Protein AF-A0A5N7ZLH9-F1 (afdb_monomer_lite)

pLDDT: mean 90.69, std 8.56, range [38.25, 96.94]

Structure (mmCIF, N/CA/C/O backbone):
data_AF-A0A5N7ZLH9-F1
#
_entry.id   AF-A0A5N7ZLH9-F1
#
loop_
_atom_site.group_PDB
_atom_site.id
_atom_site.type_symbol
_atom_site.label_atom_id
_atom_site.label_alt_id
_atom_site.label_comp_id
_atom_site.label_asym_id
_atom_site.label_entity_id
_atom_site.label_seq_id
_atom_site.pdbx_PDB_ins_code
_atom_site.Cartn_x
_atom_site.Cartn_y
_atom_site.Cartn_z
_atom_site.occupancy
_atom_site.B_iso_or_equiv
_atom_site.auth_seq_id
_atom_site.auth_comp_id
_atom_site.auth_asym_id
_atom_site.auth_atom_id
_atom_site.pdbx_PDB_model_num
ATOM 1 N N . MET A 1 1 ? -21.206 15.853 6.926 1.00 38.25 1 MET A N 1
ATOM 2 C CA . MET A 1 1 ? -21.973 14.794 7.616 1.00 38.25 1 MET A CA 1
ATOM 3 C C . MET A 1 1 ? -21.365 13.418 7.309 1.00 38.25 1 MET A C 1
ATOM 5 O O . MET A 1 1 ? -21.890 12.698 6.482 1.00 38.25 1 MET A O 1
ATOM 9 N N . PHE A 1 2 ? -20.240 13.047 7.936 1.00 42.44 2 PHE A N 1
ATOM 10 C CA . PHE A 1 2 ? -19.681 11.682 7.870 1.00 42.44 2 PHE A CA 1
ATOM 11 C C . PHE A 1 2 ? -19.429 11.212 9.307 1.00 42.44 2 PHE A C 1
ATOM 13 O O . PHE A 1 2 ? -18.343 11.372 9.856 1.00 42.44 2 PHE A O 1
ATOM 20 N N . ARG A 1 3 ? -20.497 10.747 9.965 1.00 45.16 3 ARG A N 1
ATOM 21 C CA . ARG A 1 3 ? -20.518 10.313 11.375 1.00 45.16 3 ARG A CA 1
ATOM 22 C C . ARG A 1 3 ? -20.443 8.785 11.514 1.00 45.16 3 ARG A C 1
ATOM 24 O O . ARG A 1 3 ? -20.871 8.242 12.524 1.00 45.16 3 ARG A O 1
ATOM 31 N N . ASN A 1 4 ? -19.891 8.086 10.524 1.00 59.22 4 ASN A N 1
ATOM 32 C CA . ASN A 1 4 ? -19.776 6.634 10.591 1.00 59.22 4 ASN A CA 1
ATOM 33 C C . ASN A 1 4 ? -18.476 6.265 11.305 1.00 59.22 4 ASN A C 1
ATOM 35 O O . ASN A 1 4 ? -17.386 6.414 10.757 1.00 59.22 4 ASN A O 1
ATOM 39 N N . ASN A 1 5 ? -18.602 5.803 12.548 1.00 77.25 5 ASN A N 1
ATOM 40 C CA . ASN A 1 5 ? -17.520 5.131 13.254 1.00 77.25 5 ASN A CA 1
ATOM 41 C C . ASN A 1 5 ? -17.200 3.833 12.501 1.00 77.25 5 ASN A C 1
ATOM 43 O O . ASN A 1 5 ? -18.015 2.910 12.474 1.00 77.25 5 ASN A O 1
ATOM 47 N N . VAL A 1 6 ? -16.033 3.768 11.859 1.00 85.88 6 VAL A N 1
ATOM 48 C CA . VAL A 1 6 ? -15.614 2.587 11.095 1.00 85.88 6 VAL A CA 1
ATOM 49 C C . VAL A 1 6 ? -14.824 1.664 12.016 1.00 85.88 6 VAL A C 1
ATOM 51 O O . VAL A 1 6 ? -13.916 2.098 12.728 1.00 85.88 6 VAL A O 1
ATOM 54 N N . SER A 1 7 ? -15.161 0.373 12.005 1.00 90.62 7 SER A N 1
ATOM 55 C CA . SER A 1 7 ? -14.380 -0.633 12.725 1.00 90.62 7 SER A CA 1
ATOM 56 C C . SER A 1 7 ? -12.977 -0.731 12.133 1.00 90.62 7 SER A C 1
ATOM 58 O O . SER A 1 7 ? -12.850 -0.837 10.910 1.00 90.62 7 SER A O 1
ATOM 60 N N . LEU A 1 8 ? -11.953 -0.793 12.987 1.00 91.12 8 LEU A N 1
ATOM 61 C CA . LEU A 1 8 ? -10.555 -0.856 12.558 1.00 91.12 8 LEU A CA 1
ATOM 62 C C . LEU A 1 8 ? -10.302 -1.958 11.517 1.00 91.12 8 LEU A C 1
ATOM 64 O O . LEU A 1 8 ? -9.709 -1.685 10.484 1.00 91.12 8 LEU A O 1
ATOM 68 N N . THR A 1 9 ? -10.830 -3.166 11.734 1.00 91.94 9 THR A N 1
ATOM 69 C CA . THR A 1 9 ? -10.668 -4.301 10.811 1.00 91.94 9 THR A CA 1
ATOM 70 C C . THR A 1 9 ? -11.190 -3.997 9.404 1.00 91.94 9 THR A C 1
ATOM 72 O O . THR A 1 9 ? -10.484 -4.213 8.428 1.00 91.94 9 THR A O 1
ATOM 75 N N . ARG A 1 10 ? -12.402 -3.439 9.274 1.00 92.19 10 ARG A N 1
ATOM 76 C CA . ARG A 1 10 ? -12.950 -3.069 7.954 1.00 92.19 10 ARG A CA 1
ATOM 77 C C . ARG A 1 10 ? -12.120 -1.980 7.284 1.00 92.19 10 ARG A C 1
ATOM 79 O O . ARG A 1 10 ? -11.930 -2.021 6.077 1.00 92.19 10 ARG A O 1
ATOM 86 N N . PHE A 1 11 ? -11.629 -1.023 8.068 1.00 93.69 11 PHE A N 1
ATOM 87 C CA . PHE A 1 11 ? -10.809 0.063 7.550 1.00 93.69 11 PHE A CA 1
ATOM 88 C C . PHE A 1 11 ? -9.478 -0.446 6.983 1.00 93.69 11 PHE A C 1
ATOM 90 O O . PHE A 1 11 ? -9.132 -0.103 5.859 1.00 93.69 11 PHE A O 1
ATOM 97 N N . VAL A 1 12 ? -8.764 -1.310 7.711 1.00 94.62 12 VAL A N 1
ATOM 98 C CA . VAL A 1 12 ? -7.477 -1.850 7.238 1.00 94.62 12 VAL A CA 1
ATOM 99 C C . VAL A 1 12 ? -7.638 -2.820 6.070 1.00 94.62 12 VAL A C 1
ATOM 101 O O . VAL A 1 12 ? -6.788 -2.829 5.187 1.00 94.62 12 VAL A O 1
ATOM 104 N N . LEU A 1 13 ? -8.737 -3.582 6.017 1.00 95.44 13 LEU A N 1
ATOM 105 C CA . LEU A 1 13 ? -9.052 -4.441 4.872 1.00 95.44 13 LEU A CA 1
ATOM 106 C C . LEU A 1 13 ? -9.345 -3.615 3.617 1.00 95.44 13 LEU A C 1
ATOM 108 O O . LEU A 1 13 ? -8.813 -3.919 2.554 1.00 95.44 13 LEU A O 1
ATOM 112 N N . LEU A 1 14 ? -10.137 -2.545 3.747 1.00 95.19 14 LEU A N 1
ATOM 113 C CA . LEU A 1 14 ? -10.396 -1.622 2.643 1.00 95.19 14 LEU A CA 1
ATOM 114 C C . LEU A 1 14 ? -9.096 -0.994 2.137 1.00 95.19 14 LEU A C 1
ATOM 116 O O . LEU A 1 14 ? -8.860 -0.962 0.936 1.00 95.19 14 LEU A O 1
ATOM 120 N N . LEU A 1 15 ? -8.244 -0.512 3.042 1.00 94.94 15 LEU A N 1
ATOM 121 C CA . LEU A 1 15 ? -6.973 0.096 2.660 1.00 94.94 15 LEU A CA 1
ATOM 122 C C . LEU A 1 15 ? -6.028 -0.902 2.010 1.00 94.94 15 LEU A C 1
ATOM 124 O O . LEU A 1 15 ? -5.437 -0.572 0.997 1.00 94.94 15 LEU A O 1
ATOM 128 N N . SER A 1 16 ? -5.922 -2.116 2.548 1.00 96.69 16 SER A N 1
ATOM 129 C CA . SER A 1 16 ? -5.131 -3.183 1.935 1.00 96.69 16 SER A CA 1
ATOM 130 C C . SER A 1 16 ? -5.592 -3.475 0.503 1.00 96.69 16 SER A C 1
ATOM 132 O O . SER A 1 16 ? -4.780 -3.542 -0.418 1.00 96.69 16 SER A O 1
ATOM 134 N N . PHE A 1 17 ? -6.907 -3.545 0.294 1.00 96.50 17 PHE A N 1
ATOM 135 C CA . PHE A 1 17 ? -7.489 -3.725 -1.031 1.00 96.50 17 PHE A CA 1
ATOM 136 C C . PHE A 1 17 ? -7.201 -2.547 -1.974 1.00 96.50 17 PHE A C 1
ATOM 138 O O . PHE A 1 17 ? -6.838 -2.761 -3.128 1.00 96.50 17 PHE A O 1
ATOM 145 N N . LEU A 1 18 ? -7.298 -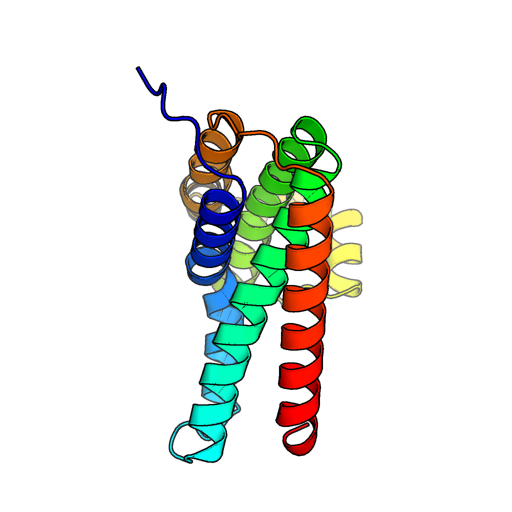1.305 -1.488 1.00 95.25 18 LEU A N 1
ATOM 146 C CA . LEU A 1 18 ? -6.928 -0.121 -2.270 1.00 95.25 18 LEU A CA 1
ATOM 147 C C . LEU A 1 18 ? -5.436 -0.126 -2.624 1.00 95.25 18 LEU A C 1
ATOM 149 O O . LEU A 1 18 ? -5.093 0.123 -3.774 1.00 95.25 18 LEU A O 1
ATOM 153 N N . THR A 1 19 ? -4.557 -0.465 -1.678 1.00 95.69 19 THR A N 1
ATOM 154 C CA . THR A 1 19 ? -3.113 -0.586 -1.920 1.00 95.69 19 THR A CA 1
ATOM 155 C C . THR A 1 19 ? -2.822 -1.654 -2.976 1.00 95.69 19 THR A C 1
ATOM 157 O O . THR A 1 19 ? -1.986 -1.445 -3.855 1.00 95.69 19 THR A O 1
ATOM 160 N N . PHE A 1 20 ? -3.522 -2.789 -2.929 1.00 95.38 20 PHE A N 1
ATOM 161 C CA . PHE A 1 20 ? -3.422 -3.839 -3.941 1.00 95.38 20 PHE A CA 1
ATOM 162 C C . PHE A 1 20 ? -3.793 -3.316 -5.336 1.00 95.38 20 PHE A C 1
ATOM 164 O O . PHE A 1 20 ? -2.964 -3.368 -6.241 1.00 95.38 20 PHE A O 1
ATOM 171 N N . ILE A 1 21 ? -4.989 -2.740 -5.497 1.00 94.69 21 ILE A N 1
ATOM 172 C CA . ILE A 1 21 ? -5.460 -2.255 -6.805 1.00 94.69 21 ILE A CA 1
ATOM 173 C C . ILE A 1 21 ? -4.573 -1.131 -7.344 1.00 94.69 21 ILE A C 1
ATOM 175 O O . ILE A 1 21 ? -4.252 -1.116 -8.529 1.00 94.69 21 ILE A O 1
ATOM 179 N N . PHE A 1 22 ? -4.200 -0.173 -6.497 1.00 93.81 22 PHE A N 1
ATOM 180 C CA . PHE A 1 22 ? -3.536 1.047 -6.950 1.00 93.81 22 PHE A CA 1
ATOM 181 C C . PHE A 1 22 ? -2.052 0.866 -7.225 1.00 93.81 22 PHE A C 1
ATOM 183 O O . PHE A 1 22 ? -1.532 1.508 -8.135 1.00 93.81 22 PHE A O 1
ATOM 190 N N . PHE A 1 23 ? -1.365 0.023 -6.451 1.00 95.19 23 PHE A N 1
ATOM 191 C CA . PHE A 1 23 ? 0.097 0.026 -6.455 1.00 95.19 23 PHE A CA 1
ATOM 192 C C . PHE A 1 23 ? 0.738 -1.290 -6.881 1.00 95.19 23 PHE A C 1
ATOM 194 O O . PHE A 1 23 ? 1.900 -1.283 -7.273 1.00 95.19 23 PHE A O 1
ATOM 201 N N . HIS A 1 24 ? 0.014 -2.412 -6.853 1.00 94.00 24 HIS A N 1
ATOM 202 C CA . HIS A 1 24 ? 0.621 -3.723 -7.107 1.00 94.00 24 HIS A CA 1
ATOM 203 C C . HIS A 1 24 ? 0.504 -4.205 -8.554 1.00 94.00 24 HIS A C 1
ATOM 205 O O . HIS A 1 24 ? 1.023 -5.272 -8.878 1.00 94.00 24 HIS A O 1
ATOM 211 N N . TYR A 1 25 ? -0.109 -3.422 -9.445 1.00 92.44 25 TYR A N 1
ATOM 212 C CA . TYR A 1 25 ? -0.180 -3.763 -10.868 1.00 92.44 25 TYR A CA 1
ATOM 213 C C . TYR A 1 25 ? 1.190 -4.111 -11.488 1.00 92.44 25 TYR A C 1
ATOM 215 O O . TYR A 1 25 ? 1.279 -5.177 -12.095 1.00 92.44 25 TYR A O 1
ATOM 223 N N . PRO A 1 26 ? 2.269 -3.315 -11.311 1.00 91.19 26 PRO A N 1
ATOM 224 C CA . PRO A 1 26 ? 3.555 -3.612 -11.952 1.00 91.19 26 PRO A CA 1
ATOM 225 C C . PRO A 1 26 ? 4.152 -4.938 -11.470 1.00 91.19 26 PRO A C 1
ATOM 227 O O . PRO A 1 26 ? 4.687 -5.713 -12.259 1.00 91.19 26 PRO A O 1
ATOM 230 N N . PHE A 1 27 ? 3.992 -5.234 -10.179 1.00 91.88 27 PHE A N 1
ATOM 231 C CA . PHE A 1 27 ? 4.430 -6.492 -9.586 1.00 91.88 27 PHE A CA 1
ATOM 232 C C . PHE A 1 27 ? 3.679 -7.688 -10.183 1.00 91.88 27 PHE A C 1
ATOM 234 O O . PHE A 1 27 ? 4.302 -8.651 -10.617 1.00 91.88 27 PHE A O 1
ATOM 241 N N . PHE A 1 28 ? 2.347 -7.634 -10.268 1.00 92.25 28 PHE A N 1
ATOM 242 C CA . PHE A 1 28 ? 1.579 -8.744 -10.840 1.00 92.25 28 PHE A CA 1
ATOM 243 C C . PHE A 1 28 ? 1.741 -8.862 -12.357 1.00 92.25 28 PHE A C 1
ATOM 245 O O . PHE A 1 28 ? 1.702 -9.974 -12.875 1.00 92.25 28 PHE A O 1
ATOM 252 N N . ALA A 1 29 ? 1.993 -7.760 -13.067 1.00 90.69 29 ALA A N 1
ATOM 253 C CA . ALA A 1 29 ? 2.388 -7.809 -14.471 1.00 90.69 29 ALA A CA 1
ATOM 254 C C . ALA A 1 29 ? 3.706 -8.584 -14.644 1.00 90.69 29 ALA A C 1
ATOM 256 O O . ALA A 1 29 ? 3.792 -9.460 -15.504 1.00 90.69 29 ALA A O 1
ATOM 257 N N . PHE A 1 30 ? 4.693 -8.333 -13.776 1.00 90.00 30 PHE A N 1
ATOM 258 C CA . PHE A 1 30 ? 5.940 -9.095 -13.739 1.00 90.00 30 PHE A CA 1
ATOM 259 C C . PHE A 1 30 ? 5.700 -10.577 -13.411 1.00 90.00 30 PHE A C 1
ATOM 261 O O . PHE A 1 30 ? 6.186 -11.445 -14.133 1.00 90.00 30 PHE A O 1
ATOM 268 N N . VAL A 1 31 ? 4.912 -10.892 -12.378 1.00 90.81 31 VAL A N 1
ATOM 269 C CA . VAL A 1 31 ? 4.604 -12.286 -12.004 1.00 90.81 31 VAL A CA 1
ATOM 270 C C . VAL A 1 31 ? 3.917 -13.027 -13.153 1.00 90.81 31 VAL A C 1
ATOM 272 O O . VAL A 1 31 ? 4.351 -14.113 -13.517 1.00 90.81 31 VAL A O 1
ATOM 275 N N . CYS A 1 32 ? 2.891 -12.443 -13.774 1.00 89.12 32 CYS A N 1
ATOM 276 C CA . CYS A 1 32 ? 2.170 -13.071 -14.885 1.00 89.12 32 CYS A CA 1
ATOM 277 C C . CYS A 1 32 ? 3.036 -13.276 -16.138 1.00 89.12 32 CYS A C 1
ATOM 279 O O . CYS A 1 32 ? 2.716 -14.137 -16.954 1.00 89.12 32 CYS A O 1
ATOM 281 N N . HIS A 1 33 ? 4.104 -12.492 -16.306 1.00 88.06 33 HIS A N 1
ATOM 282 C CA . HIS A 1 33 ? 5.060 -12.673 -17.397 1.00 88.06 33 HIS A CA 1
ATOM 283 C C . HIS A 1 33 ? 6.067 -13.800 -17.120 1.00 88.06 33 HIS A C 1
ATOM 285 O O . HIS A 1 33 ? 6.497 -14.471 -18.052 1.00 88.06 33 HIS A O 1
ATOM 291 N N . ASN A 1 34 ? 6.427 -14.016 -15.851 1.00 87.75 34 ASN A N 1
ATOM 292 C CA . ASN A 1 34 ? 7.475 -14.959 -15.446 1.00 87.75 34 ASN A CA 1
ATOM 293 C C . ASN A 1 34 ? 6.941 -16.302 -14.922 1.00 87.75 34 ASN A C 1
ATOM 295 O O . ASN A 1 34 ? 7.698 -17.261 -14.808 1.00 87.75 34 ASN A O 1
ATOM 299 N N . VAL A 1 35 ? 5.652 -16.389 -14.598 1.00 87.31 35 VAL A N 1
ATOM 300 C CA . VAL A 1 35 ? 4.996 -17.615 -14.133 1.00 87.31 35 VAL A CA 1
ATOM 301 C C . VAL A 1 35 ? 4.129 -18.183 -15.249 1.00 87.31 35 VAL A C 1
ATOM 303 O O . VAL A 1 35 ? 3.347 -17.466 -15.877 1.00 87.31 35 VAL A O 1
ATOM 306 N N . GLU A 1 36 ? 4.197 -19.499 -15.458 1.00 83.19 36 GLU A N 1
ATOM 307 C CA . GLU A 1 36 ? 3.299 -20.211 -16.369 1.00 83.19 36 GLU A CA 1
ATOM 308 C C . GLU A 1 36 ? 1.857 -20.215 -15.835 1.00 83.19 36 GLU A C 1
ATOM 310 O O . GLU A 1 36 ? 1.384 -21.191 -15.247 1.00 83.19 36 GLU A O 1
ATOM 315 N N . TYR A 1 37 ? 1.120 -19.129 -16.077 1.00 78.25 37 TYR A N 1
ATOM 316 C CA . TYR A 1 37 ? -0.267 -18.938 -15.630 1.00 78.25 37 TYR A CA 1
ATOM 317 C C . TYR A 1 37 ? -1.264 -19.944 -16.232 1.00 78.25 37 TYR A C 1
ATOM 319 O O . TYR A 1 37 ? -2.424 -19.980 -15.831 1.00 78.25 37 TYR A O 1
ATOM 327 N N . LYS A 1 38 ? -0.843 -20.748 -17.218 1.00 83.00 38 LYS A N 1
ATOM 328 C CA . LYS A 1 38 ? -1.647 -21.837 -17.795 1.00 83.00 38 LYS A CA 1
ATOM 329 C C . LYS A 1 38 ? -1.543 -23.139 -16.998 1.00 83.00 38 LYS A C 1
ATOM 331 O O . LYS A 1 38 ? -2.381 -24.019 -17.172 1.00 83.00 38 LYS A O 1
ATOM 336 N N . SER A 1 39 ? -0.534 -23.271 -16.139 1.00 88.69 39 SER A N 1
ATOM 337 C CA . SER A 1 39 ? -0.392 -24.416 -15.243 1.00 88.69 39 SER A CA 1
ATOM 338 C C . SER A 1 39 ? -1.251 -24.220 -13.989 1.00 88.69 39 SER A C 1
ATOM 340 O O . SER A 1 39 ? -1.394 -23.103 -13.485 1.00 88.69 39 SER A O 1
ATOM 342 N N . LEU A 1 40 ? -1.800 -25.310 -13.439 1.00 86.50 40 LEU A N 1
ATOM 343 C CA . LEU A 1 40 ? -2.540 -25.255 -12.170 1.00 86.50 40 LEU A CA 1
ATOM 344 C C . LEU A 1 40 ? -1.670 -24.698 -11.035 1.00 86.50 40 LEU A C 1
ATOM 346 O O . LEU A 1 40 ? -2.154 -23.911 -10.226 1.00 86.50 40 LEU A O 1
ATOM 350 N N . ASN A 1 41 ? -0.385 -25.063 -11.009 1.00 86.81 41 ASN A N 1
ATOM 351 C CA . ASN A 1 41 ? 0.545 -24.591 -9.987 1.00 86.81 41 ASN A CA 1
ATOM 352 C C . ASN A 1 41 ? 0.791 -23.076 -10.093 1.00 86.81 41 ASN A C 1
ATOM 354 O O . ASN A 1 41 ? 0.749 -22.371 -9.089 1.00 86.81 41 ASN A O 1
ATOM 358 N N . GLY A 1 42 ? 0.948 -22.551 -11.313 1.00 87.88 42 GLY A N 1
ATOM 359 C CA . GLY A 1 42 ? 1.096 -21.115 -11.551 1.00 87.88 42 GLY A CA 1
ATOM 360 C C . GLY A 1 42 ? -0.137 -20.311 -11.132 1.00 87.88 42 GLY A C 1
ATOM 361 O O . GLY A 1 42 ? -0.004 -19.272 -10.488 1.00 87.88 42 GLY A O 1
ATOM 362 N N . ILE A 1 43 ? -1.345 -20.810 -11.419 1.00 90.38 43 ILE A N 1
ATOM 363 C CA . ILE A 1 43 ? -2.596 -20.171 -10.973 1.00 90.38 43 ILE A CA 1
ATOM 364 C C . ILE A 1 43 ? -2.682 -20.153 -9.443 1.00 90.38 43 ILE A C 1
ATOM 366 O O . ILE A 1 43 ? -2.994 -19.116 -8.856 1.00 90.38 43 ILE A O 1
ATOM 370 N N . LEU A 1 44 ? -2.387 -21.283 -8.790 1.00 90.69 44 LEU A N 1
ATOM 371 C CA . LEU A 1 44 ? -2.394 -21.386 -7.329 1.00 90.69 44 LEU A CA 1
ATOM 372 C C . LEU A 1 44 ? -1.385 -20.429 -6.686 1.00 90.69 44 LEU A C 1
ATOM 374 O O . LEU A 1 44 ? -1.727 -19.767 -5.707 1.00 90.69 44 LEU A O 1
ATOM 378 N N . LEU A 1 45 ? -0.190 -20.302 -7.266 1.00 90.50 45 LEU A N 1
ATOM 379 C CA . LEU A 1 45 ? 0.837 -19.360 -6.826 1.00 90.50 45 LEU A CA 1
ATOM 380 C C . LEU A 1 45 ? 0.378 -17.904 -6.979 1.00 90.50 45 LEU A C 1
ATOM 382 O O . LEU A 1 45 ? 0.533 -17.106 -6.062 1.00 90.50 45 LEU A O 1
ATOM 386 N N . ILE A 1 46 ? -0.229 -17.526 -8.106 1.00 92.19 46 ILE A N 1
ATOM 387 C CA . ILE A 1 46 ? -0.719 -16.149 -8.289 1.00 92.19 46 ILE A CA 1
ATOM 388 C C . ILE A 1 46 ? -1.813 -15.829 -7.263 1.00 92.19 46 ILE A C 1
ATOM 390 O O . ILE A 1 46 ? -1.785 -14.770 -6.634 1.00 92.19 46 ILE A O 1
ATOM 394 N N . ILE A 1 47 ? -2.755 -16.751 -7.044 1.00 93.00 47 ILE A N 1
ATOM 395 C CA . ILE A 1 47 ? -3.812 -16.589 -6.038 1.00 93.00 47 ILE A CA 1
ATOM 396 C C . ILE A 1 47 ? -3.209 -16.475 -4.634 1.00 93.00 47 ILE A C 1
ATOM 398 O O . ILE A 1 47 ? -3.623 -15.610 -3.859 1.00 93.00 47 ILE A O 1
ATOM 402 N N . SER A 1 48 ? -2.218 -17.306 -4.302 1.00 92.69 48 SER A N 1
ATOM 403 C CA . SER A 1 48 ? -1.560 -17.260 -2.997 1.00 92.69 48 SER A CA 1
ATOM 404 C C . SER A 1 48 ? -0.822 -15.935 -2.783 1.00 92.69 48 SER A C 1
ATOM 406 O O . SER A 1 48 ? -0.953 -15.345 -1.710 1.00 92.69 48 SER A O 1
ATOM 408 N N . LEU A 1 49 ? -0.154 -15.400 -3.811 1.00 93.62 49 LEU A N 1
ATOM 409 C CA . LEU A 1 49 ? 0.486 -14.083 -3.776 1.00 93.62 49 LEU A CA 1
ATOM 410 C C . LEU A 1 49 ? -0.524 -12.942 -3.592 1.00 93.62 49 LEU A C 1
ATOM 412 O O . LEU A 1 49 ? -0.266 -12.004 -2.840 1.00 93.62 49 LEU A O 1
ATOM 416 N N . ILE A 1 50 ? -1.695 -13.006 -4.228 1.00 95.38 50 ILE A N 1
ATOM 417 C CA . ILE A 1 50 ? -2.756 -12.008 -4.011 1.00 95.38 50 ILE A CA 1
ATOM 418 C C . ILE A 1 50 ? -3.234 -12.057 -2.554 1.00 95.38 50 ILE A C 1
ATOM 420 O O . ILE A 1 50 ? -3.335 -11.021 -1.892 1.00 95.38 50 ILE A O 1
ATOM 424 N N . ILE A 1 51 ? -3.499 -13.258 -2.033 1.00 95.81 51 ILE A N 1
ATOM 425 C CA . ILE A 1 51 ? -3.976 -13.445 -0.659 1.00 95.81 51 ILE A CA 1
ATOM 426 C C . ILE A 1 51 ? -2.923 -12.974 0.347 1.00 95.81 51 ILE A C 1
ATOM 428 O O . ILE A 1 51 ? -3.259 -12.210 1.255 1.00 95.81 51 ILE A O 1
ATOM 432 N N . ILE A 1 52 ? -1.657 -13.380 0.191 1.00 95.12 52 ILE A N 1
ATOM 433 C CA . ILE A 1 52 ? -0.592 -12.984 1.119 1.00 95.12 52 ILE A CA 1
ATOM 434 C C . ILE A 1 52 ? -0.400 -11.470 1.105 1.00 95.12 52 ILE A C 1
ATOM 436 O O . ILE A 1 52 ? -0.283 -10.873 2.171 1.00 95.12 52 ILE A O 1
ATOM 440 N N . MET A 1 53 ? -0.470 -10.834 -0.069 1.00 95.00 53 MET A N 1
ATOM 441 C CA . MET A 1 53 ? -0.349 -9.387 -0.210 1.00 95.00 53 MET A CA 1
ATOM 442 C C . MET A 1 53 ? -1.469 -8.654 0.535 1.00 95.00 53 MET A C 1
ATOM 444 O O . MET A 1 53 ? -1.211 -7.703 1.277 1.00 95.00 53 MET A O 1
ATOM 448 N N . LEU A 1 54 ? -2.717 -9.106 0.376 1.00 96.75 54 LEU A N 1
ATOM 449 C CA . LEU A 1 54 ? -3.869 -8.504 1.047 1.00 96.75 54 LEU A CA 1
ATOM 450 C C . LEU A 1 54 ? -3.801 -8.685 2.568 1.00 96.75 54 LEU A C 1
ATOM 452 O O . LEU A 1 54 ? -4.053 -7.739 3.322 1.00 96.75 54 LEU A O 1
ATOM 456 N N . VAL A 1 55 ? -3.451 -9.882 3.040 1.00 96.12 55 VAL A N 1
ATOM 457 C CA . VAL A 1 55 ? -3.392 -10.163 4.480 1.00 96.12 55 VAL A CA 1
ATOM 458 C C . VAL A 1 55 ? -2.194 -9.471 5.128 1.00 96.12 55 VAL A C 1
ATOM 460 O O . VAL A 1 55 ? -2.359 -8.875 6.190 1.00 96.12 55 VAL A O 1
ATOM 463 N N . ALA A 1 56 ? -1.023 -9.462 4.488 1.00 95.94 56 ALA A N 1
ATOM 464 C CA . ALA A 1 56 ? 0.175 -8.802 5.005 1.00 95.94 56 ALA A CA 1
ATOM 465 C C . ALA A 1 56 ? -0.004 -7.280 5.111 1.00 95.94 56 ALA A C 1
ATOM 467 O O . ALA A 1 56 ? 0.266 -6.706 6.166 1.00 95.94 56 ALA A O 1
ATOM 468 N N . ASN A 1 57 ? -0.543 -6.623 4.075 1.00 95.94 57 ASN A N 1
ATOM 469 C CA . ASN A 1 57 ? -0.843 -5.188 4.143 1.00 95.94 57 ASN A CA 1
ATOM 470 C C . ASN A 1 57 ? -1.874 -4.881 5.239 1.00 95.94 57 ASN A C 1
ATOM 472 O O . ASN A 1 57 ? -1.669 -3.981 6.056 1.00 95.94 57 ASN A O 1
ATOM 476 N N . ALA A 1 58 ? -2.960 -5.660 5.316 1.00 96.19 58 ALA A N 1
ATOM 477 C CA . ALA A 1 58 ? -3.970 -5.480 6.356 1.00 96.19 58 ALA A CA 1
ATOM 478 C C . ALA A 1 58 ? -3.387 -5.689 7.763 1.00 96.19 58 ALA A C 1
ATOM 480 O O . ALA A 1 58 ? -3.729 -4.939 8.676 1.00 96.19 58 ALA A O 1
ATOM 481 N N . PHE A 1 59 ? -2.488 -6.661 7.931 1.00 96.31 59 PHE A N 1
ATOM 482 C CA . PHE A 1 59 ? -1.785 -6.943 9.179 1.00 96.31 59 PHE A CA 1
ATOM 483 C C . PHE A 1 59 ? -0.913 -5.765 9.622 1.00 96.31 59 PHE A C 1
ATOM 485 O O . PHE A 1 59 ? -1.058 -5.292 10.751 1.00 96.31 59 PHE A O 1
ATOM 492 N N . VAL A 1 60 ? -0.065 -5.242 8.729 1.00 95.56 60 VAL A N 1
ATOM 493 C CA . VAL A 1 60 ? 0.806 -4.092 9.021 1.00 95.56 60 VAL A CA 1
ATOM 494 C C . VAL A 1 60 ? -0.030 -2.866 9.383 1.00 95.56 60 VAL A C 1
ATOM 496 O O . VAL A 1 60 ? 0.208 -2.232 10.413 1.00 95.56 60 VAL A O 1
ATOM 499 N N . TYR A 1 61 ? -1.067 -2.559 8.599 1.00 95.00 61 TYR A N 1
ATOM 500 C CA . TYR A 1 61 ? -1.956 -1.437 8.899 1.00 95.00 61 TYR A CA 1
ATOM 501 C C . TYR A 1 61 ? -2.665 -1.634 10.244 1.00 95.00 61 TYR A C 1
ATOM 503 O O . TYR A 1 61 ? -2.715 -0.711 11.058 1.00 95.00 61 TYR A O 1
ATOM 511 N N . TYR A 1 62 ? -3.166 -2.836 10.530 1.00 94.38 62 TYR A N 1
ATOM 512 C CA . TYR A 1 62 ? -3.807 -3.141 11.807 1.00 94.38 62 TYR A CA 1
ATOM 513 C C . TYR A 1 62 ? -2.869 -2.924 12.992 1.00 94.38 62 TYR A C 1
ATOM 515 O O . TYR A 1 62 ? -3.283 -2.325 13.988 1.00 94.38 62 TYR A O 1
ATOM 523 N N . LEU A 1 63 ? -1.612 -3.359 12.880 1.00 93.81 63 LEU A N 1
ATOM 524 C CA . LEU A 1 63 ? -0.595 -3.179 13.910 1.00 93.81 63 LEU A CA 1
ATOM 525 C C . LEU A 1 63 ? -0.334 -1.691 14.177 1.0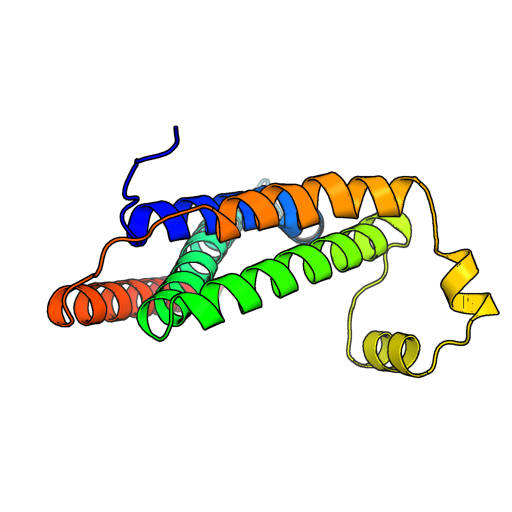0 93.81 63 LEU A C 1
ATOM 527 O O . LEU A 1 63 ? -0.456 -1.238 15.315 1.00 93.81 63 LEU A O 1
ATOM 531 N N . ILE A 1 64 ? -0.070 -0.919 13.120 1.00 93.25 64 ILE A N 1
ATOM 532 C CA . ILE A 1 64 ? 0.235 0.513 13.216 1.00 93.25 64 ILE A CA 1
ATOM 533 C C . ILE A 1 64 ? -0.936 1.284 13.852 1.00 93.25 64 ILE A C 1
ATOM 535 O O . ILE A 1 64 ? -0.744 2.038 14.809 1.00 93.25 64 ILE A O 1
ATOM 539 N N . PHE A 1 65 ? -2.166 1.083 13.363 1.00 91.50 65 PHE A N 1
ATOM 540 C CA . PHE A 1 65 ? -3.344 1.798 13.873 1.00 91.50 65 PHE A CA 1
ATOM 541 C C . PHE A 1 65 ? -3.762 1.371 15.283 1.00 91.50 65 PHE A C 1
ATOM 543 O O . PHE A 1 65 ? -4.406 2.158 15.986 1.00 91.50 65 PHE A O 1
ATOM 550 N N . SER A 1 66 ? -3.424 0.145 15.690 1.00 88.56 66 SER A N 1
ATOM 551 C CA . SER A 1 66 ? -3.643 -0.329 17.060 1.00 88.56 66 SER A CA 1
ATOM 552 C C . SER A 1 66 ? -2.661 0.305 18.043 1.00 88.56 66 SER A C 1
ATOM 554 O O . SER A 1 66 ? -3.050 0.584 19.174 1.00 88.56 66 SER A O 1
ATOM 556 N N . LEU A 1 67 ? -1.424 0.574 17.606 1.00 88.00 67 LEU A N 1
ATOM 557 C CA . LEU A 1 67 ? -0.395 1.218 18.422 1.00 88.00 67 LEU A CA 1
ATOM 558 C C . LEU A 1 67 ? -0.665 2.717 18.594 1.00 88.00 67 LEU A C 1
ATOM 560 O O . LEU A 1 67 ? -0.695 3.230 19.709 1.00 88.00 67 LEU A O 1
ATOM 564 N N . SER A 1 68 ? -0.907 3.429 17.490 1.00 89.88 68 SER A N 1
ATOM 565 C CA . SER A 1 68 ? -1.274 4.843 17.529 1.00 89.88 68 SER A CA 1
ATOM 566 C C . SER A 1 68 ? -2.055 5.249 16.287 1.00 89.88 68 SER A C 1
ATOM 568 O O . SER A 1 68 ? -1.588 5.140 15.156 1.00 89.88 68 SER A O 1
ATOM 570 N N . ARG A 1 69 ? -3.256 5.802 16.495 1.00 89.50 69 ARG A N 1
ATOM 571 C CA . ARG A 1 69 ? -4.123 6.245 15.392 1.00 89.50 69 ARG A CA 1
ATOM 572 C C . ARG A 1 69 ? -3.567 7.463 14.666 1.00 89.50 69 ARG A C 1
ATOM 574 O O . ARG A 1 69 ? -3.749 7.573 13.460 1.00 89.50 69 ARG A O 1
ATOM 581 N N . TYR A 1 70 ? -2.932 8.382 15.391 1.00 89.50 70 TYR A N 1
ATOM 582 C CA . TYR A 1 70 ? -2.378 9.599 14.798 1.00 89.50 70 TYR A CA 1
ATOM 583 C C . TYR A 1 70 ? -1.140 9.279 13.964 1.00 89.50 70 TYR A C 1
ATOM 585 O O . TYR A 1 70 ? -1.077 9.670 12.801 1.00 89.50 70 TYR A O 1
ATOM 593 N N . VAL A 1 71 ? -0.223 8.483 14.524 1.00 91.94 71 VAL A N 1
ATOM 594 C CA . VAL A 1 71 ? 0.967 8.014 13.804 1.00 91.94 71 VAL A CA 1
ATOM 595 C C . VAL A 1 71 ? 0.554 7.144 12.620 1.00 91.94 71 VAL A C 1
ATOM 597 O O . VAL A 1 71 ? 1.062 7.340 11.525 1.00 91.94 71 VAL A O 1
ATOM 600 N N . GLY A 1 72 ? -0.432 6.257 12.786 1.00 92.75 72 GLY A N 1
ATOM 601 C CA . GLY A 1 72 ? -0.909 5.417 11.691 1.00 92.75 72 GLY A CA 1
ATOM 602 C C . GLY A 1 72 ? -1.532 6.181 10.536 1.00 92.75 72 GLY A C 1
ATOM 603 O O . GLY A 1 72 ? -1.261 5.858 9.385 1.00 92.75 72 GLY A O 1
ATOM 604 N N . LYS A 1 73 ? -2.295 7.243 10.819 1.00 93.44 73 LYS A N 1
ATOM 605 C CA . LYS A 1 73 ? -2.780 8.147 9.770 1.00 93.44 73 LYS A CA 1
ATOM 606 C C . LYS A 1 73 ? -1.626 8.822 9.036 1.00 93.44 73 LYS A C 1
ATOM 608 O O . LYS A 1 73 ? -1.625 8.821 7.812 1.00 93.44 73 LYS A O 1
ATOM 613 N N . PHE A 1 74 ? -0.668 9.382 9.772 1.00 95.12 74 PHE A N 1
ATOM 614 C CA . PHE A 1 74 ? 0.477 10.075 9.184 1.00 95.12 74 PHE A CA 1
ATOM 615 C C . PHE A 1 74 ? 1.323 9.143 8.307 1.00 95.12 74 PHE A C 1
ATOM 617 O O . PHE A 1 74 ? 1.567 9.457 7.144 1.00 95.12 74 PHE A O 1
ATOM 624 N N . LEU A 1 75 ? 1.697 7.972 8.832 1.00 95.38 75 LEU A N 1
ATOM 625 C CA . LEU A 1 75 ? 2.493 6.986 8.103 1.00 95.38 75 LEU A CA 1
ATOM 626 C C . LEU A 1 75 ? 1.780 6.506 6.841 1.00 95.38 75 LEU A C 1
ATOM 628 O O . LEU A 1 75 ? 2.404 6.470 5.791 1.00 95.38 75 LEU A O 1
ATOM 632 N N . LEU A 1 76 ? 0.478 6.201 6.900 1.00 94.69 76 LEU A N 1
ATOM 633 C CA . LEU A 1 76 ? -0.236 5.766 5.698 1.00 94.69 76 LEU A CA 1
ATOM 634 C C . LEU A 1 76 ? -0.340 6.858 4.637 1.00 94.69 76 LEU A C 1
ATOM 636 O O . LEU A 1 76 ? -0.210 6.551 3.459 1.00 94.69 76 LEU A O 1
ATOM 640 N N . VAL A 1 77 ? -0.575 8.112 5.032 1.00 96.44 77 VAL A N 1
ATOM 641 C CA . VAL A 1 77 ? -0.581 9.235 4.083 1.00 96.44 77 VAL A CA 1
ATOM 642 C C . VAL A 1 77 ? 0.775 9.337 3.388 1.00 96.44 77 VAL A C 1
ATOM 644 O O . VAL A 1 77 ? 0.828 9.412 2.162 1.00 96.44 77 VAL A O 1
ATOM 647 N N . LEU A 1 78 ? 1.865 9.263 4.156 1.00 96.44 78 LEU A N 1
ATOM 648 C CA . LEU A 1 78 ? 3.217 9.271 3.608 1.00 96.44 78 LEU A CA 1
ATOM 649 C C . LEU A 1 78 ? 3.433 8.092 2.648 1.00 96.44 78 LEU A C 1
ATOM 651 O O . LEU A 1 78 ? 3.844 8.304 1.512 1.00 96.44 78 LEU A O 1
ATOM 655 N N . THR A 1 79 ? 3.076 6.870 3.055 1.00 95.31 79 THR A N 1
ATOM 656 C CA . THR A 1 79 ? 3.200 5.668 2.219 1.00 95.31 79 THR A CA 1
ATOM 657 C C . THR A 1 79 ? 2.400 5.777 0.922 1.00 95.31 79 THR A C 1
ATOM 659 O O . THR A 1 79 ? 2.920 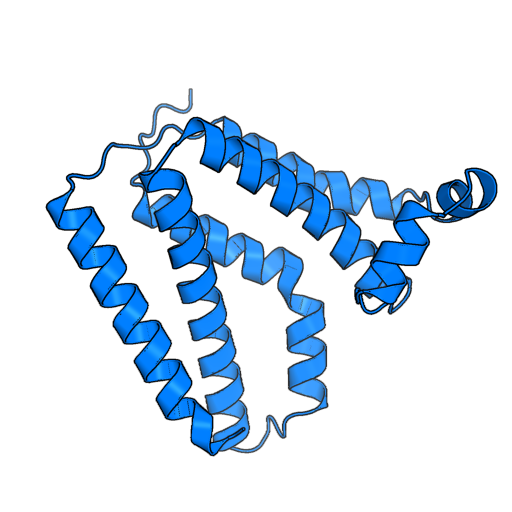5.419 -0.126 1.00 95.31 79 THR A O 1
ATOM 662 N N . PHE A 1 80 ? 1.166 6.287 0.945 1.00 96.44 80 PHE A N 1
ATOM 663 C CA . PHE A 1 80 ? 0.353 6.434 -0.269 1.00 96.44 80 PHE A CA 1
ATOM 664 C C . PHE A 1 80 ? 0.938 7.469 -1.235 1.00 96.44 80 PHE A C 1
ATOM 666 O O . PHE A 1 80 ? 0.939 7.243 -2.443 1.00 96.44 80 PHE A O 1
ATOM 673 N N . ILE A 1 81 ? 1.469 8.582 -0.722 1.00 96.75 81 ILE A N 1
ATOM 674 C CA . ILE A 1 81 ? 2.143 9.591 -1.549 1.00 96.75 81 ILE A CA 1
ATOM 675 C C . ILE A 1 81 ? 3.426 9.009 -2.153 1.00 96.75 81 ILE A C 1
ATOM 677 O O . ILE A 1 81 ? 3.614 9.087 -3.366 1.00 96.75 81 ILE A O 1
ATOM 681 N N . CYS A 1 82 ? 4.273 8.372 -1.339 1.00 95.75 82 CYS A N 1
ATOM 682 C CA . CYS A 1 82 ? 5.493 7.719 -1.811 1.00 95.75 82 CYS A CA 1
ATOM 683 C C . CYS A 1 82 ? 5.189 6.631 -2.848 1.00 95.75 82 CYS A C 1
ATOM 685 O O . CYS A 1 82 ? 5.836 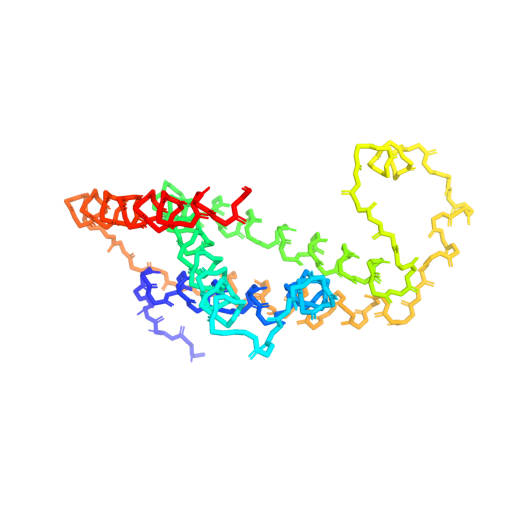6.598 -3.889 1.00 95.75 82 CYS A O 1
ATOM 687 N N . ASN A 1 83 ? 4.170 5.797 -2.621 1.00 96.00 83 ASN A N 1
ATOM 688 C CA . ASN A 1 83 ? 3.759 4.765 -3.571 1.00 96.00 83 ASN A CA 1
ATOM 689 C C . ASN A 1 83 ? 3.228 5.357 -4.880 1.00 96.00 83 ASN A C 1
ATOM 691 O O . ASN A 1 83 ? 3.515 4.818 -5.943 1.00 96.00 83 ASN A O 1
ATOM 695 N N . ALA A 1 84 ? 2.486 6.468 -4.837 1.00 96.75 84 ALA A N 1
ATOM 696 C CA . ALA A 1 84 ? 2.018 7.135 -6.050 1.00 96.75 84 ALA A CA 1
ATOM 697 C C . ALA A 1 84 ? 3.189 7.639 -6.911 1.00 96.75 84 ALA A C 1
ATOM 699 O O . ALA A 1 84 ? 3.164 7.473 -8.131 1.00 96.75 84 ALA A O 1
ATOM 700 N N . ILE A 1 85 ? 4.227 8.199 -6.277 1.00 95.19 85 ILE A N 1
ATOM 701 C CA . ILE A 1 85 ? 5.464 8.612 -6.955 1.00 95.19 85 ILE A CA 1
ATOM 702 C C . ILE A 1 85 ? 6.200 7.383 -7.496 1.00 95.19 85 ILE A C 1
ATOM 704 O O . ILE A 1 85 ? 6.520 7.330 -8.680 1.00 95.19 85 ILE A O 1
ATOM 708 N N . ALA A 1 86 ? 6.422 6.373 -6.654 1.00 95.31 86 ALA A N 1
ATOM 709 C CA . ALA A 1 86 ? 7.129 5.151 -7.018 1.00 95.31 86 ALA A CA 1
ATOM 710 C C . ALA A 1 86 ? 6.492 4.461 -8.231 1.00 95.31 86 ALA A C 1
ATOM 712 O O . ALA A 1 86 ? 7.167 4.185 -9.218 1.00 95.31 86 ALA A O 1
ATOM 713 N N . VAL A 1 87 ? 5.176 4.247 -8.199 1.00 95.44 87 VAL A N 1
ATOM 714 C CA . VAL A 1 87 ? 4.447 3.572 -9.280 1.00 95.44 87 VAL A CA 1
ATOM 715 C C . VAL A 1 87 ? 4.411 4.413 -10.555 1.00 95.44 87 VAL A C 1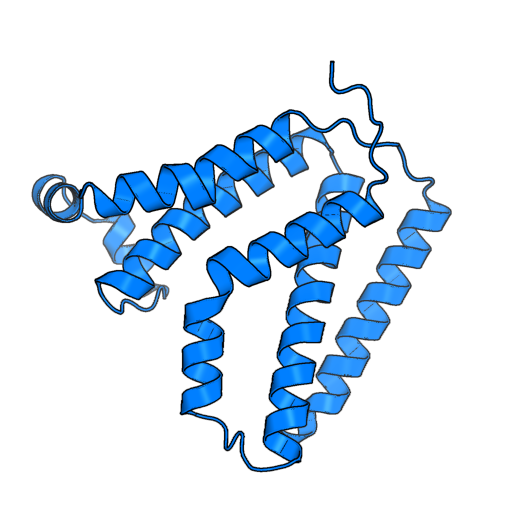
ATOM 717 O O . VAL A 1 87 ? 4.451 3.845 -11.643 1.00 95.44 87 VAL A O 1
ATOM 720 N N . TYR A 1 88 ? 4.413 5.748 -10.463 1.00 95.69 88 TYR A N 1
ATOM 721 C CA . TYR A 1 88 ? 4.605 6.600 -11.641 1.00 95.69 88 TYR A CA 1
ATOM 722 C C . TYR A 1 88 ? 5.962 6.340 -12.306 1.00 95.69 88 TYR A C 1
ATOM 724 O O . TYR A 1 88 ? 6.008 6.160 -13.526 1.00 95.69 88 TYR A O 1
ATOM 732 N N . PHE A 1 89 ? 7.046 6.289 -11.524 1.00 94.19 89 PHE A N 1
ATOM 733 C CA . PHE A 1 89 ? 8.387 6.057 -12.062 1.00 94.19 89 PHE A CA 1
ATOM 734 C C . PHE A 1 89 ? 8.561 4.641 -12.618 1.00 94.19 89 PHE A C 1
ATOM 736 O O . PHE A 1 89 ? 9.112 4.481 -13.707 1.00 94.19 89 PHE A O 1
ATOM 743 N N . ILE A 1 90 ? 8.010 3.637 -11.933 1.00 94.19 90 ILE A N 1
ATOM 744 C CA . ILE A 1 90 ? 7.991 2.252 -12.413 1.00 94.19 90 ILE A CA 1
ATOM 745 C C . ILE A 1 90 ? 7.224 2.163 -13.739 1.00 94.19 90 ILE A C 1
ATOM 747 O O . ILE A 1 90 ? 7.744 1.630 -14.707 1.00 94.19 90 ILE A O 1
ATOM 751 N N . ASN A 1 91 ? 6.019 2.729 -13.839 1.00 93.25 91 ASN A N 1
ATOM 752 C CA . ASN A 1 91 ? 5.204 2.588 -15.052 1.00 93.25 91 ASN A CA 1
ATOM 753 C C . ASN A 1 91 ? 5.685 3.438 -16.231 1.00 93.25 91 ASN A C 1
ATOM 755 O O . ASN A 1 91 ? 5.496 3.055 -17.382 1.00 93.25 91 ASN A O 1
ATOM 759 N N . THR A 1 92 ? 6.225 4.628 -15.965 1.00 92.50 92 THR A N 1
ATOM 760 C CA . THR A 1 92 ? 6.570 5.590 -17.026 1.00 92.50 92 THR A CA 1
ATOM 761 C C . THR A 1 92 ? 7.990 5.384 -17.531 1.00 92.50 92 THR A C 1
ATOM 763 O O . THR A 1 92 ? 8.235 5.528 -18.726 1.00 92.50 92 THR A O 1
ATOM 766 N N . TYR A 1 93 ? 8.913 5.038 -16.633 1.00 90.69 93 TYR A N 1
ATOM 767 C CA . TYR A 1 93 ? 10.337 4.923 -16.939 1.00 90.69 93 TYR A CA 1
ATOM 768 C C . TYR A 1 93 ? 10.871 3.494 -16.766 1.00 90.69 93 TYR A C 1
ATOM 770 O O . TYR A 1 93 ? 12.053 3.274 -17.002 1.00 90.69 93 TYR A O 1
ATOM 778 N N . ASN A 1 94 ? 10.028 2.522 -16.383 1.00 90.19 94 ASN A N 1
ATOM 779 C CA . ASN A 1 94 ? 10.416 1.122 -16.144 1.00 90.19 94 ASN A CA 1
ATOM 780 C C . ASN A 1 94 ? 11.582 0.976 -15.153 1.00 90.19 94 ASN A C 1
ATOM 782 O O . ASN A 1 94 ? 12.381 0.047 -15.244 1.00 90.19 94 ASN A O 1
ATOM 786 N N . VAL A 1 95 ? 11.676 1.910 -14.204 1.00 90.69 95 VAL A N 1
ATOM 787 C CA . VAL A 1 95 ? 12.711 1.911 -13.171 1.00 90.69 95 VAL A CA 1
ATOM 788 C C . VAL A 1 95 ? 12.353 0.898 -12.090 1.00 90.69 95 VAL A C 1
ATOM 790 O O . VAL A 1 95 ? 11.211 0.842 -11.636 1.00 90.69 95 VAL A O 1
ATOM 793 N N . ILE A 1 96 ? 13.347 0.140 -11.635 1.00 90.06 96 ILE A N 1
ATOM 794 C CA . ILE A 1 96 ? 13.257 -0.674 -10.423 1.00 90.06 96 ILE A CA 1
ATOM 795 C C . ILE A 1 96 ? 13.831 0.154 -9.275 1.00 90.06 96 ILE A C 1
ATOM 797 O O . ILE A 1 96 ? 14.936 0.680 -9.373 1.00 90.06 96 ILE A O 1
ATOM 801 N N . ILE A 1 97 ? 13.064 0.305 -8.195 1.00 90.88 97 ILE A N 1
ATOM 802 C CA . ILE A 1 97 ? 13.509 1.065 -7.024 1.00 90.88 97 ILE A CA 1
ATOM 803 C C . ILE A 1 97 ? 14.326 0.133 -6.132 1.00 90.88 97 ILE A C 1
ATOM 805 O O . ILE A 1 97 ? 13.767 -0.644 -5.360 1.00 90.88 97 ILE A O 1
ATOM 809 N N . ASP A 1 98 ? 15.643 0.221 -6.262 1.00 93.50 98 ASP A N 1
ATOM 810 C CA . ASP A 1 98 ? 16.627 -0.471 -5.434 1.00 93.50 98 ASP A CA 1
ATOM 811 C C . ASP A 1 98 ? 17.486 0.525 -4.630 1.00 93.50 98 ASP A C 1
ATOM 813 O O . ASP A 1 98 ? 17.244 1.736 -4.640 1.00 93.50 98 ASP A O 1
ATOM 817 N N . GLU A 1 99 ? 18.488 0.024 -3.902 1.00 92.94 99 GLU A N 1
ATOM 818 C CA . GLU A 1 99 ? 19.411 0.853 -3.115 1.00 92.94 99 GLU A CA 1
ATOM 819 C C . GLU A 1 99 ? 20.112 1.921 -3.971 1.00 92.94 99 GLU A C 1
ATOM 821 O O . GLU A 1 99 ? 20.230 3.076 -3.551 1.00 92.94 99 GLU A O 1
ATOM 826 N N . SER A 1 100 ? 20.515 1.564 -5.195 1.00 92.94 100 SER A N 1
ATOM 827 C CA . SER A 1 100 ? 21.191 2.484 -6.111 1.00 92.94 100 SER A CA 1
ATOM 828 C C . SER A 1 100 ? 20.263 3.619 -6.551 1.00 92.94 100 SER A C 1
ATOM 830 O O . SER A 1 100 ? 20.665 4.783 -6.557 1.00 92.94 100 SER A O 1
ATOM 832 N N . MET A 1 101 ? 18.988 3.314 -6.817 1.00 92.62 101 MET A N 1
ATOM 833 C CA . MET A 1 101 ? 17.993 4.312 -7.195 1.00 92.62 101 MET A CA 1
ATOM 834 C C . MET A 1 101 ? 17.703 5.284 -6.049 1.00 92.62 101 MET A C 1
ATOM 836 O O . MET A 1 101 ? 17.559 6.484 -6.282 1.00 92.62 101 MET A O 1
ATOM 840 N N . ILE A 1 102 ? 17.665 4.803 -4.802 1.00 92.44 102 ILE A N 1
ATOM 841 C CA . ILE A 1 102 ? 17.553 5.689 -3.634 1.00 92.44 102 ILE A CA 1
ATOM 842 C C . ILE A 1 102 ? 18.777 6.606 -3.534 1.00 92.44 102 ILE A C 1
ATOM 844 O O . ILE A 1 102 ? 18.616 7.807 -3.313 1.00 92.44 102 ILE A O 1
ATOM 848 N N . GLY A 1 103 ? 19.982 6.078 -3.770 1.00 91.12 103 GLY A N 1
ATOM 849 C CA . GLY A 1 103 ? 21.202 6.879 -3.878 1.00 91.12 103 GLY A CA 1
ATOM 850 C C . GLY A 1 103 ? 21.093 7.979 -4.939 1.00 91.12 103 GLY A C 1
ATOM 851 O O . GLY A 1 103 ? 21.434 9.129 -4.663 1.00 91.12 103 GLY A O 1
ATOM 852 N N . ASN A 1 104 ? 20.543 7.664 -6.114 1.00 90.88 104 ASN A N 1
ATOM 853 C CA . ASN A 1 104 ? 20.346 8.632 -7.195 1.00 90.88 104 ASN A CA 1
ATOM 854 C C . ASN A 1 104 ? 19.354 9.737 -6.811 1.00 90.88 104 ASN A C 1
ATOM 856 O O . ASN A 1 104 ? 19.635 10.909 -7.040 1.00 90.88 104 ASN A O 1
ATOM 860 N N . VAL A 1 105 ? 18.227 9.392 -6.176 1.00 90.62 105 VAL A N 1
ATOM 861 C CA . VAL A 1 105 ? 17.234 10.385 -5.725 1.00 90.62 105 VAL A CA 1
ATOM 862 C C . VAL A 1 105 ? 17.828 11.340 -4.686 1.00 90.62 105 VAL A C 1
ATOM 864 O O . VAL A 1 105 ? 17.542 12.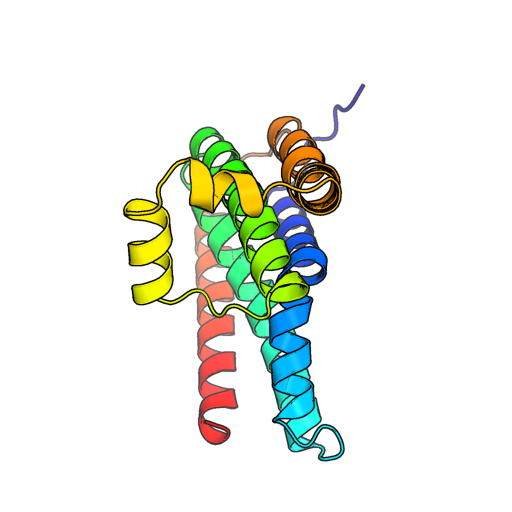534 -4.725 1.00 90.62 105 VAL A O 1
ATOM 867 N N . LEU A 1 106 ? 18.665 10.839 -3.771 1.00 92.19 106 LEU A N 1
ATOM 868 C CA . LEU A 1 106 ? 19.286 11.658 -2.724 1.00 92.19 106 LEU A CA 1
ATOM 869 C C . LEU A 1 106 ? 20.407 12.572 -3.242 1.00 92.19 106 LEU A C 1
ATOM 871 O O . LEU A 1 106 ? 20.659 13.607 -2.629 1.00 92.19 106 LEU A O 1
ATOM 875 N N . ASN A 1 107 ? 21.064 12.208 -4.347 1.00 92.94 107 ASN A N 1
ATOM 876 C CA . ASN A 1 107 ? 22.177 12.965 -4.938 1.00 92.94 107 ASN A CA 1
ATOM 877 C C . ASN A 1 107 ? 21.797 13.724 -6.226 1.00 92.94 107 ASN A C 1
ATOM 879 O O . ASN A 1 107 ? 22.660 14.321 -6.863 1.00 92.94 107 ASN A O 1
ATOM 883 N N . THR A 1 108 ? 20.525 13.687 -6.628 1.00 91.19 108 THR A N 1
ATOM 884 C CA . THR A 1 108 ? 20.019 14.307 -7.861 1.00 91.19 108 THR A CA 1
ATOM 885 C C . THR A 1 108 ? 20.036 15.838 -7.788 1.00 91.19 108 THR A C 1
ATOM 887 O O . THR A 1 108 ? 19.678 16.438 -6.772 1.00 91.19 108 THR A O 1
ATOM 890 N N . ASN A 1 109 ? 20.366 16.483 -8.911 1.00 92.81 109 ASN A N 1
ATOM 891 C CA . ASN A 1 109 ? 20.372 17.944 -9.036 1.00 92.81 109 ASN A CA 1
ATOM 892 C C . ASN A 1 109 ? 19.009 18.498 -9.510 1.00 92.81 109 ASN A C 1
ATOM 894 O O . ASN A 1 109 ? 18.157 17.782 -10.040 1.00 92.81 109 ASN A O 1
ATOM 898 N N . TYR A 1 110 ? 18.781 19.808 -9.350 1.00 86.00 110 TYR A N 1
ATOM 899 C CA . TYR A 1 110 ? 17.506 20.446 -9.725 1.00 86.00 110 TYR A CA 1
ATOM 900 C C . TYR A 1 110 ? 17.180 20.325 -11.226 1.00 86.00 110 TYR A C 1
ATOM 902 O O . TYR A 1 110 ? 16.043 20.038 -11.600 1.00 86.00 110 TYR A O 1
ATOM 910 N N . GLU A 1 111 ? 18.177 20.505 -12.094 1.00 88.81 111 GLU A N 1
ATOM 911 C CA . GLU A 1 111 ? 17.998 20.371 -13.548 1.00 88.81 111 GLU A CA 1
ATOM 912 C C . GLU A 1 111 ? 17.558 18.953 -13.937 1.00 88.81 111 GLU A C 1
ATOM 914 O O . GLU A 1 111 ? 16.660 18.778 -14.756 1.00 88.81 111 GLU A O 1
ATOM 919 N N . GLU A 1 112 ? 18.117 17.941 -13.274 1.00 83.44 112 GLU A N 1
ATOM 920 C CA . GLU A 1 112 ? 17.767 16.541 -13.500 1.00 83.44 112 GLU A CA 1
ATOM 921 C C . GLU A 1 112 ? 16.362 16.219 -12.967 1.00 83.44 112 GLU A C 1
ATOM 923 O O . GLU A 1 112 ? 15.509 15.735 -13.711 1.00 83.44 112 GLU A O 1
ATOM 928 N N . SER A 1 113 ? 16.069 16.556 -11.707 1.00 85.94 113 SER A N 1
ATOM 929 C CA . SER A 1 113 ? 14.758 16.289 -11.086 1.00 85.94 113 SER A CA 1
ATOM 930 C C . SER A 1 113 ? 13.593 16.998 -11.781 1.00 85.94 113 SER A C 1
ATOM 932 O O . SER A 1 113 ? 12.524 16.407 -11.950 1.00 85.94 113 SER A O 1
ATOM 934 N N . SER A 1 114 ? 13.784 18.248 -12.208 1.00 89.38 114 SER A N 1
ATOM 935 C CA . SER A 1 114 ? 12.737 19.024 -12.883 1.00 89.38 114 SER A CA 1
ATOM 936 C C . SER A 1 114 ? 12.357 18.442 -14.245 1.00 89.38 114 SER A C 1
ATOM 938 O O . SER A 1 114 ? 11.193 18.536 -14.633 1.00 89.38 114 SER A O 1
ATOM 940 N N . SER A 1 115 ? 13.282 17.754 -14.925 1.00 89.75 115 SER A N 1
ATOM 941 C CA . SER A 1 115 ? 13.008 17.071 -16.195 1.00 89.75 115 SER A CA 1
ATOM 942 C C . SER A 1 115 ? 11.993 15.922 -16.066 1.00 89.75 115 SER A C 1
ATOM 944 O O . SER A 1 115 ? 11.271 15.618 -17.018 1.00 89.75 115 SER A O 1
ATOM 946 N N . TYR A 1 116 ? 11.872 15.319 -14.876 1.00 89.19 116 TYR A N 1
ATOM 947 C CA . TYR A 1 116 ? 10.901 14.254 -14.595 1.00 89.19 116 TYR A CA 1
ATOM 948 C C . TYR A 1 116 ? 9.509 14.778 -14.221 1.00 89.19 116 TYR A C 1
ATOM 950 O O . TYR A 1 116 ? 8.544 14.003 -14.164 1.00 89.19 116 TYR A O 1
ATOM 958 N N . PHE A 1 117 ? 9.380 16.081 -13.953 1.00 91.19 117 PHE A N 1
ATOM 959 C CA . PHE A 1 117 ? 8.104 16.677 -13.592 1.00 91.19 117 PHE A CA 1
ATOM 960 C C . PHE A 1 117 ? 7.163 16.693 -14.797 1.00 91.19 117 PHE A C 1
ATOM 962 O O . PHE A 1 117 ? 7.466 17.236 -15.857 1.00 91.19 117 PHE A O 1
ATOM 969 N N . SER A 1 118 ? 5.979 16.105 -14.637 1.00 94.44 118 SER A N 1
ATOM 970 C CA . SER A 1 118 ? 4.998 16.022 -15.713 1.00 94.44 118 SER A CA 1
ATOM 971 C C . SER A 1 118 ? 3.571 16.117 -15.187 1.00 94.44 118 SER A C 1
ATOM 973 O O . SER A 1 118 ? 3.274 15.788 -14.038 1.00 94.44 118 SER A O 1
ATOM 975 N N . ILE A 1 119 ? 2.641 16.498 -16.065 1.00 95.19 119 ILE A N 1
ATOM 976 C CA . ILE A 1 119 ? 1.202 16.498 -15.756 1.00 95.19 119 ILE A CA 1
ATOM 977 C C . ILE A 1 119 ? 0.730 15.086 -15.366 1.00 95.19 119 ILE A C 1
ATOM 979 O O . ILE A 1 119 ? -0.137 14.938 -14.507 1.00 95.19 119 ILE A O 1
ATOM 983 N N . LYS A 1 120 ? 1.337 14.034 -15.936 1.00 94.88 120 LYS A N 1
ATOM 984 C CA . LYS A 1 120 ? 1.046 12.644 -15.562 1.00 94.88 120 LYS A CA 1
ATOM 985 C C . LYS A 1 120 ? 1.423 12.367 -14.105 1.00 94.88 120 LYS A C 1
ATOM 987 O O . LYS A 1 120 ? 0.607 11.796 -13.391 1.00 94.88 120 LYS A O 1
ATOM 992 N N . LEU A 1 121 ? 2.590 12.822 -13.642 1.00 95.12 121 LEU A N 1
ATOM 993 C CA . LEU A 1 121 ? 2.989 12.691 -12.235 1.00 95.12 121 LEU A CA 1
ATOM 994 C C . LEU A 1 121 ? 1.979 13.375 -11.300 1.00 95.12 121 LEU A C 1
ATOM 996 O O . LEU A 1 121 ? 1.587 12.797 -10.288 1.00 95.12 121 LEU A O 1
ATOM 1000 N N . ILE A 1 122 ? 1.497 14.568 -11.668 1.00 96.31 122 ILE A N 1
ATOM 1001 C CA . ILE A 1 122 ? 0.468 15.284 -10.897 1.00 96.31 122 ILE A CA 1
ATOM 1002 C C . ILE A 1 122 ? -0.821 14.456 -10.806 1.00 96.31 122 ILE A C 1
ATOM 1004 O O . ILE A 1 122 ? -1.396 14.332 -9.726 1.00 96.31 122 ILE A O 1
ATOM 1008 N N . ILE A 1 123 ? -1.268 13.852 -11.912 1.00 96.38 123 ILE A N 1
ATOM 1009 C CA . ILE A 1 123 ? -2.457 12.985 -11.934 1.00 96.38 123 ILE A CA 1
ATOM 1010 C C . ILE A 1 123 ? -2.261 11.776 -11.006 1.00 96.38 123 ILE A C 1
ATOM 1012 O O . ILE A 1 123 ? -3.133 11.497 -10.183 1.00 96.38 123 ILE A O 1
ATOM 1016 N N . TYR A 1 124 ? -1.112 11.098 -11.075 1.00 96.12 124 TYR A N 1
ATOM 1017 C CA . TYR A 1 124 ? -0.789 9.980 -10.179 1.00 96.12 124 TYR A CA 1
ATOM 1018 C C . TYR A 1 124 ? -0.847 10.406 -8.707 1.00 96.12 124 TYR A C 1
ATOM 1020 O O . TYR A 1 124 ? -1.523 9.767 -7.900 1.00 96.12 124 TYR A O 1
ATOM 1028 N N . LEU A 1 125 ? -0.208 11.526 -8.362 1.00 96.56 125 LEU A N 1
ATOM 1029 C CA . LEU A 1 125 ? -0.217 12.074 -7.008 1.00 96.56 125 LEU A CA 1
ATOM 1030 C C . LEU A 1 125 ? -1.625 12.428 -6.528 1.00 96.56 125 LEU A C 1
ATOM 1032 O O . LEU A 1 125 ? -1.980 12.094 -5.400 1.00 96.56 125 LEU A O 1
ATOM 1036 N N . LEU A 1 126 ? -2.441 13.076 -7.360 1.00 96.31 126 LEU A N 1
ATOM 1037 C CA . LEU A 1 126 ? -3.791 13.492 -6.982 1.00 96.31 126 LEU A CA 1
ATOM 1038 C C . LEU A 1 126 ? -4.707 12.292 -6.725 1.00 96.31 126 LEU A C 1
ATOM 1040 O O . LEU A 1 126 ? -5.348 12.230 -5.673 1.00 96.31 126 LEU A O 1
ATOM 1044 N N . PHE A 1 127 ? -4.760 11.337 -7.657 1.00 95.88 127 PHE A N 1
ATOM 1045 C CA . PHE A 1 127 ? -5.709 10.224 -7.589 1.00 95.88 127 PHE A CA 1
ATOM 1046 C C . PHE A 1 127 ? -5.241 9.080 -6.689 1.00 95.88 127 PHE A C 1
ATOM 1048 O O . PHE A 1 127 ? -6.056 8.537 -5.944 1.00 95.88 127 PHE A O 1
ATOM 1055 N N . LEU A 1 128 ? -3.954 8.722 -6.726 1.00 94.94 128 LEU A N 1
ATOM 1056 C CA . LEU A 1 128 ? -3.425 7.573 -5.983 1.00 94.94 128 LEU A CA 1
ATOM 1057 C C . LEU A 1 128 ? -2.815 7.966 -4.634 1.00 94.94 128 LEU A C 1
ATOM 1059 O O . LEU A 1 128 ? -2.789 7.147 -3.723 1.00 94.94 128 LEU A O 1
ATOM 1063 N N . GLY A 1 129 ? -2.355 9.209 -4.476 1.00 94.88 129 GLY A N 1
ATOM 1064 C CA . GLY A 1 129 ? -1.769 9.705 -3.227 1.00 94.88 129 GLY A CA 1
ATOM 1065 C C . GLY A 1 129 ? -2.753 10.526 -2.394 1.00 94.88 129 GLY A C 1
ATOM 1066 O O . GLY A 1 129 ? -3.161 10.127 -1.303 1.00 94.88 129 GLY A O 1
ATOM 1067 N N . ILE A 1 130 ? -3.147 11.694 -2.902 1.00 95.25 130 ILE A N 1
ATOM 1068 C CA . ILE A 1 130 ? -3.851 12.741 -2.149 1.00 95.25 130 ILE A CA 1
ATOM 1069 C C . ILE A 1 130 ? -5.300 12.348 -1.850 1.00 95.25 130 ILE A C 1
ATOM 1071 O O . ILE A 1 130 ? -5.735 12.447 -0.702 1.00 95.25 130 ILE A O 1
ATOM 1075 N N . LEU A 1 131 ? -6.056 11.876 -2.844 1.00 94.25 131 LEU A N 1
ATOM 1076 C CA . LEU A 1 131 ? -7.456 11.481 -2.667 1.00 94.25 131 LEU A CA 1
ATOM 1077 C C . LEU A 1 131 ? -7.637 10.394 -1.583 1.00 94.25 131 LEU A C 1
ATOM 1079 O O . LEU A 1 131 ? -8.412 10.629 -0.645 1.00 94.25 131 LEU A O 1
ATOM 1083 N N . PRO A 1 132 ? -6.920 9.251 -1.616 1.00 93.00 132 PRO A N 1
ATOM 1084 C CA . PRO A 1 132 ? -7.004 8.261 -0.540 1.00 93.00 132 PRO A CA 1
ATOM 1085 C C . PRO A 1 132 ? -6.449 8.788 0.791 1.00 93.00 132 PRO A C 1
ATOM 1087 O O . PRO A 1 132 ? -7.013 8.489 1.845 1.00 93.00 132 PRO A O 1
ATOM 1090 N N . SER A 1 133 ? -5.428 9.650 0.772 1.00 94.44 133 SER A N 1
ATOM 1091 C CA . SER A 1 133 ? -4.901 10.297 1.983 1.00 94.44 133 SER A CA 1
ATOM 1092 C C . SER A 1 133 ? -5.944 11.162 2.695 1.00 94.44 133 SER A C 1
ATOM 1094 O O . SER A 1 133 ? -6.100 11.083 3.916 1.00 94.44 133 SER A O 1
ATOM 1096 N N . ILE A 1 134 ? -6.736 11.939 1.949 1.00 94.06 134 ILE A N 1
ATOM 1097 C CA . ILE A 1 134 ? -7.838 12.737 2.507 1.00 94.06 134 ILE A CA 1
ATOM 1098 C C . ILE A 1 134 ? -8.874 11.828 3.186 1.00 94.06 134 ILE A C 1
ATOM 1100 O O . ILE A 1 134 ? -9.387 12.167 4.258 1.00 94.06 134 ILE A O 1
ATOM 1104 N N . TYR A 1 135 ? -9.175 10.670 2.593 1.00 92.19 135 TYR A N 1
ATOM 1105 C CA . TYR A 1 135 ? -10.072 9.680 3.194 1.00 92.19 135 TYR A CA 1
ATOM 1106 C C . TYR A 1 135 ? -9.509 9.118 4.514 1.00 92.19 135 TYR A C 1
ATOM 1108 O O . TYR A 1 135 ? -10.216 9.110 5.528 1.00 92.19 135 TYR A O 1
ATOM 1116 N N . ILE A 1 136 ? -8.225 8.740 4.539 1.00 91.94 136 ILE A N 1
ATOM 1117 C CA . ILE A 1 136 ? -7.521 8.229 5.731 1.00 91.94 136 ILE A CA 1
ATOM 1118 C C . ILE A 1 136 ? -7.546 9.250 6.880 1.00 91.94 136 ILE A C 1
ATOM 1120 O O . ILE A 1 136 ? -7.801 8.901 8.038 1.00 91.94 136 ILE A O 1
ATOM 1124 N N . LEU A 1 137 ? -7.336 10.533 6.580 1.00 92.25 137 LEU A N 1
ATOM 1125 C CA . LEU A 1 137 ? -7.347 11.588 7.594 1.00 92.25 137 LEU A CA 1
ATOM 1126 C C . LEU A 1 137 ? -8.742 11.804 8.196 1.00 92.25 137 LEU A C 1
ATOM 1128 O O . LEU A 1 137 ? -8.867 11.982 9.414 1.00 92.25 137 LEU A O 1
ATOM 1132 N N . LYS A 1 138 ? -9.796 11.731 7.376 1.00 90.12 138 LYS A N 1
ATOM 1133 C CA . LYS A 1 138 ? -11.181 12.011 7.788 1.00 90.12 138 LYS A CA 1
ATOM 1134 C C . LYS A 1 138 ? -11.843 10.883 8.583 1.00 90.12 138 LYS A C 1
ATOM 1136 O O . LYS A 1 138 ? -12.787 11.158 9.325 1.00 90.12 138 LYS A O 1
ATOM 1141 N N . VAL A 1 139 ? -11.380 9.636 8.467 1.00 88.81 139 VAL A N 1
ATOM 1142 C CA . VAL A 1 139 ? -12.037 8.505 9.142 1.00 88.81 139 VAL A CA 1
ATOM 1143 C C . VAL A 1 139 ? -11.916 8.589 10.671 1.00 88.81 139 VAL A C 1
ATOM 1145 O O . VAL A 1 139 ? -10.872 8.951 11.228 1.00 88.81 139 VAL A O 1
ATOM 1148 N N . LYS A 1 140 ? -12.990 8.228 11.380 1.00 86.56 140 LYS A N 1
ATOM 1149 C CA . LYS A 1 140 ? -12.985 8.036 12.835 1.00 86.56 140 LYS A CA 1
ATOM 1150 C C . LYS A 1 140 ? -13.022 6.543 13.141 1.00 86.56 140 LYS A C 1
ATOM 1152 O O . LYS A 1 140 ? -13.973 5.853 12.780 1.00 86.56 140 LYS A O 1
ATOM 1157 N N . LEU A 1 141 ? -11.965 6.062 13.789 1.00 86.69 141 LEU A N 1
ATOM 1158 C CA . LEU A 1 141 ? -11.781 4.650 14.117 1.00 86.69 141 LEU A CA 1
ATOM 1159 C C . LEU A 1 141 ? -12.282 4.353 15.528 1.00 86.69 141 LEU A C 1
ATOM 1161 O O . LEU A 1 141 ? -12.036 5.128 16.455 1.00 86.69 141 LEU A O 1
ATOM 1165 N N . THR A 1 142 ? -12.949 3.215 15.697 1.00 85.75 142 THR A N 1
ATOM 1166 C CA . THR A 1 142 ? -13.353 2.699 17.013 1.00 85.75 142 THR A CA 1
ATOM 1167 C C . THR A 1 142 ? -12.167 2.079 17.753 1.00 85.75 142 THR A C 1
ATOM 1169 O O . THR A 1 142 ? -11.285 1.493 17.125 1.00 85.75 142 THR A O 1
ATOM 1172 N N . SER A 1 143 ? -12.149 2.152 19.088 1.00 78.81 143 SER A N 1
ATOM 1173 C CA . SER A 1 143 ? -11.186 1.388 19.895 1.00 78.81 143 SER A CA 1
ATOM 1174 C C . SER A 1 143 ? -11.440 -0.110 19.782 1.00 78.81 143 SER A C 1
ATOM 1176 O O . SER A 1 143 ? -12.576 -0.559 19.631 1.00 78.81 143 SER A O 1
ATOM 1178 N N . VAL A 1 144 ? -10.359 -0.883 19.859 1.00 85.06 144 VAL A N 1
ATOM 1179 C CA . VAL A 1 144 ? -10.403 -2.342 19.895 1.00 85.06 144 VAL A CA 1
ATOM 1180 C C . VAL A 1 144 ? -9.860 -2.791 21.253 1.00 85.06 144 VAL A C 1
ATOM 1182 O O . VAL A 1 144 ? -8.815 -2.289 21.666 1.00 85.06 144 VAL A O 1
ATOM 1185 N N . PRO A 1 145 ? -10.540 -3.702 21.972 1.00 88.44 145 PRO A N 1
ATOM 1186 C CA . PRO A 1 145 ? -10.029 -4.225 23.235 1.00 88.44 145 PRO A CA 1
ATOM 1187 C C . PRO A 1 145 ? -8.774 -5.081 23.010 1.00 88.44 145 PRO A C 1
ATOM 1189 O O . PRO A 1 145 ? -8.690 -5.815 22.021 1.00 88.44 145 PRO A O 1
ATOM 1192 N N . LEU A 1 146 ? -7.837 -5.047 23.966 1.00 88.75 146 LEU A N 1
ATOM 1193 C CA . LEU A 1 146 ? -6.526 -5.707 23.862 1.00 88.75 146 LEU A CA 1
ATOM 1194 C C . LEU A 1 146 ? -6.631 -7.203 23.522 1.00 88.75 146 LEU A C 1
ATOM 1196 O O . LEU A 1 146 ? -5.911 -7.691 22.657 1.00 88.75 146 LEU A O 1
ATOM 1200 N N . LYS A 1 147 ? -7.586 -7.924 24.125 1.00 90.44 147 LYS A N 1
ATOM 1201 C CA . LYS A 1 147 ? -7.816 -9.351 23.841 1.00 90.44 147 LYS A CA 1
ATOM 1202 C C . LYS A 1 147 ? -8.128 -9.602 22.361 1.00 90.44 147 LYS A C 1
ATOM 1204 O O . LYS A 1 147 ? -7.564 -10.505 21.753 1.00 90.44 147 LYS A O 1
ATOM 1209 N N . LYS A 1 148 ? -9.000 -8.783 21.761 1.00 89.06 148 LYS A N 1
ATOM 1210 C CA . LYS A 1 148 ? -9.363 -8.898 20.339 1.00 89.06 148 LYS A CA 1
ATOM 1211 C C . LYS A 1 148 ? -8.196 -8.506 19.435 1.00 89.06 148 LYS A C 1
ATOM 1213 O O . LYS A 1 148 ? -8.006 -9.132 18.396 1.00 89.06 148 LYS A O 1
ATOM 1218 N N . PHE A 1 149 ? -7.412 -7.506 19.835 1.00 91.50 149 PHE A N 1
ATOM 1219 C CA . PHE A 1 149 ? -6.171 -7.143 19.156 1.00 91.50 149 PHE A CA 1
ATOM 1220 C C . PHE A 1 149 ? -5.194 -8.324 19.095 1.00 91.50 149 PHE A C 1
ATOM 1222 O O . PHE A 1 149 ? -4.849 -8.742 17.992 1.00 91.50 149 PHE A O 1
ATOM 1229 N N . LEU A 1 150 ? -4.843 -8.911 20.244 1.00 92.69 150 LEU A N 1
ATOM 1230 C CA . LEU A 1 150 ? -3.885 -10.018 20.327 1.00 92.69 150 LEU A CA 1
ATOM 1231 C C . LEU A 1 150 ? -4.333 -11.231 19.507 1.00 92.69 150 LEU A C 1
ATOM 1233 O O . LEU A 1 150 ? -3.546 -11.767 18.735 1.00 92.69 150 LEU A O 1
ATOM 1237 N N . VAL A 1 151 ? -5.609 -11.618 19.609 1.00 94.19 151 VAL A N 1
ATOM 1238 C CA . VAL A 1 151 ? -6.164 -12.733 18.824 1.00 94.19 151 VAL A CA 1
ATOM 1239 C C . VAL A 1 151 ? -6.084 -12.450 17.322 1.00 94.19 151 VAL A C 1
ATOM 1241 O O . VAL A 1 151 ? -5.674 -13.316 16.558 1.00 94.19 151 VAL A O 1
ATOM 1244 N N . THR A 1 152 ? -6.433 -11.235 16.886 1.00 93.19 152 THR A N 1
ATOM 1245 C CA . THR A 1 152 ? -6.404 -10.875 15.456 1.00 93.19 152 THR A CA 1
ATOM 1246 C C . THR A 1 152 ? -4.976 -10.873 14.911 1.00 93.19 152 THR A C 1
ATOM 1248 O O . THR A 1 152 ? -4.748 -11.380 13.816 1.00 93.19 152 THR A O 1
ATOM 1251 N N . VAL A 1 153 ? -4.012 -10.347 15.674 1.00 94.31 153 VAL A N 1
ATOM 1252 C CA . VAL A 1 153 ? -2.588 -10.338 15.303 1.00 94.31 153 VAL A CA 1
ATOM 1253 C C . VAL A 1 153 ? -2.046 -11.763 15.232 1.00 94.31 153 VAL A C 1
ATOM 1255 O O . VAL A 1 153 ? -1.461 -12.126 14.218 1.00 94.31 153 VAL A O 1
ATOM 1258 N N . ALA A 1 154 ? -2.290 -12.585 16.256 1.00 95.81 154 ALA A N 1
ATOM 1259 C CA . ALA A 1 154 ? -1.810 -13.963 16.297 1.00 95.81 154 ALA A CA 1
ATOM 1260 C C . ALA A 1 154 ? -2.373 -14.801 15.139 1.00 95.81 154 ALA A C 1
ATOM 1262 O O . ALA A 1 154 ? -1.609 -15.446 14.428 1.00 95.81 154 ALA A O 1
ATOM 1263 N N . LEU A 1 155 ? -3.688 -14.742 14.898 1.00 95.75 155 LEU A N 1
ATOM 1264 C CA . LEU A 1 155 ? -4.323 -15.479 13.799 1.00 95.75 155 LEU A CA 1
ATOM 1265 C C . LEU A 1 155 ? -3.814 -15.022 12.429 1.00 95.75 155 LEU A C 1
ATOM 1267 O O . LEU A 1 155 ? -3.501 -15.859 11.588 1.00 95.75 155 LEU A O 1
ATOM 1271 N N . SER A 1 156 ? -3.701 -13.708 12.214 1.00 95.06 156 SER A N 1
ATOM 1272 C CA . SER A 1 156 ? -3.178 -13.162 10.956 1.00 95.06 156 SER A CA 1
ATOM 1273 C C . SER A 1 156 ? -1.728 -13.587 10.721 1.00 95.06 156 SER A C 1
ATOM 1275 O O . SER A 1 156 ? -1.384 -13.983 9.613 1.00 95.06 156 SER A O 1
ATOM 1277 N N . LEU A 1 157 ? -0.889 -13.552 11.761 1.00 95.88 157 LEU A N 1
ATOM 1278 C CA . LEU A 1 157 ? 0.514 -13.946 11.668 1.00 95.88 157 LEU A CA 1
ATOM 1279 C C . LEU A 1 157 ? 0.661 -15.442 11.370 1.00 95.88 157 LEU A C 1
ATOM 1281 O O . LEU A 1 157 ? 1.398 -15.808 10.460 1.00 95.88 157 LEU A O 1
ATOM 1285 N N . VAL A 1 158 ? -0.077 -16.299 12.082 1.00 96.94 158 VAL A N 1
ATOM 1286 C CA . VAL A 1 158 ? -0.096 -17.748 11.820 1.00 96.94 158 VAL A CA 1
ATOM 1287 C C . VAL A 1 158 ? -0.549 -18.030 10.391 1.00 96.94 158 VAL A C 1
ATOM 1289 O O . VAL A 1 158 ? 0.069 -18.842 9.712 1.00 96.94 158 VAL A O 1
ATOM 1292 N N . PHE A 1 159 ? -1.580 -17.334 9.907 1.00 96.12 159 PHE A N 1
ATOM 1293 C CA . PHE A 1 159 ? -2.055 -17.488 8.535 1.00 96.12 159 PHE A CA 1
ATOM 1294 C C . PHE A 1 159 ? -0.995 -17.080 7.501 1.00 96.12 159 PHE A C 1
ATOM 1296 O O . PHE A 1 159 ? -0.751 -17.832 6.560 1.00 96.12 159 PHE A O 1
ATOM 1303 N N . ILE A 1 160 ? -0.333 -15.930 7.686 1.00 95.25 160 ILE A N 1
ATOM 1304 C CA . ILE A 1 160 ? 0.750 -15.470 6.801 1.00 95.25 160 ILE A CA 1
ATOM 1305 C C . ILE A 1 160 ? 1.888 -16.496 6.770 1.00 95.25 160 ILE A C 1
ATOM 1307 O O . ILE A 1 160 ? 2.335 -16.871 5.689 1.00 95.25 160 ILE A O 1
ATOM 1311 N N . LEU A 1 161 ? 2.332 -16.979 7.935 1.00 94.88 161 LEU A N 1
ATOM 1312 C CA . LEU A 1 161 ? 3.424 -17.950 8.034 1.00 94.88 161 LEU A CA 1
ATOM 1313 C C . LEU A 1 161 ? 3.055 -19.300 7.415 1.00 94.88 161 LEU A C 1
ATOM 1315 O O . LEU A 1 161 ? 3.858 -19.870 6.682 1.00 94.88 161 LEU A O 1
ATOM 1319 N N . ALA A 1 162 ? 1.842 -19.796 7.666 1.00 94.38 162 ALA A N 1
ATOM 1320 C CA . ALA A 1 162 ? 1.361 -21.044 7.083 1.00 94.38 162 ALA A CA 1
ATOM 1321 C C . ALA A 1 162 ? 1.292 -20.958 5.554 1.00 94.38 162 ALA A C 1
ATOM 1323 O O . ALA A 1 162 ? 1.716 -21.879 4.860 1.00 94.38 162 ALA A O 1
ATOM 1324 N N . LEU A 1 163 ? 0.794 -19.838 5.025 1.00 92.38 163 LEU A N 1
ATOM 1325 C CA . LEU A 1 163 ? 0.682 -19.634 3.587 1.00 92.38 163 LEU A CA 1
ATOM 1326 C C . LEU A 1 163 ? 2.058 -19.432 2.936 1.00 92.38 163 LEU A C 1
ATOM 1328 O O . LEU A 1 163 ? 2.303 -19.993 1.872 1.00 92.38 163 LEU A O 1
ATOM 1332 N N . ALA A 1 164 ? 2.980 -18.718 3.586 1.00 90.38 164 ALA A N 1
ATOM 1333 C CA . ALA A 1 164 ? 4.368 -18.615 3.137 1.00 90.38 164 ALA A CA 1
ATOM 1334 C C . ALA A 1 164 ? 5.052 -19.992 3.102 1.00 90.38 164 ALA A C 1
ATOM 1336 O O . ALA A 1 164 ? 5.635 -20.358 2.087 1.00 90.38 164 ALA A O 1
ATOM 1337 N N . PHE A 1 165 ? 4.907 -20.792 4.163 1.00 90.69 165 PHE A N 1
ATOM 1338 C CA . PHE A 1 165 ? 5.463 -22.144 4.235 1.00 90.69 165 PHE A CA 1
ATOM 1339 C C . PHE A 1 165 ? 4.879 -23.074 3.163 1.00 90.69 165 PHE A C 1
ATOM 1341 O O . PHE A 1 165 ? 5.620 -23.798 2.507 1.00 90.69 165 PHE A O 1
ATOM 1348 N N . ALA A 1 166 ? 3.566 -23.017 2.924 1.00 88.75 166 ALA A N 1
ATOM 1349 C CA . ALA A 1 166 ? 2.923 -23.801 1.869 1.00 88.75 166 ALA A CA 1
ATOM 1350 C C . ALA A 1 166 ? 3.471 -23.462 0.470 1.00 88.75 166 ALA A C 1
ATOM 1352 O O . ALA A 1 166 ? 3.584 -24.343 -0.380 1.00 88.75 166 ALA A O 1
ATOM 1353 N N . ASN A 1 167 ? 3.845 -22.199 0.243 1.00 85.69 167 ASN A N 1
ATOM 1354 C CA . ASN A 1 167 ? 4.421 -21.745 -1.022 1.00 85.69 167 ASN A CA 1
ATOM 1355 C C . ASN A 1 167 ? 5.943 -21.924 -1.112 1.00 85.69 167 ASN A C 1
ATOM 1357 O O . ASN A 1 167 ? 6.477 -21.754 -2.201 1.00 85.69 167 ASN A O 1
ATOM 1361 N N . ALA A 1 168 ? 6.630 -22.316 -0.034 1.00 82.75 168 ALA A N 1
ATOM 1362 C CA . ALA A 1 168 ? 8.084 -22.506 -0.032 1.00 82.75 168 ALA A CA 1
ATOM 1363 C C . ALA A 1 168 ? 8.555 -23.606 -0.998 1.00 82.75 168 ALA A C 1
ATOM 1365 O O . ALA A 1 168 ? 9.704 -23.614 -1.415 1.00 82.75 168 ALA A O 1
ATOM 1366 N N . SER A 1 169 ? 7.664 -24.527 -1.372 1.00 74.88 169 SER A N 1
ATOM 1367 C CA . SER A 1 169 ? 7.930 -25.550 -2.391 1.00 74.88 169 SER A CA 1
ATOM 1368 C C . SER A 1 169 ? 7.989 -25.004 -3.825 1.00 74.88 169 SER A C 1
ATOM 1370 O O . SER A 1 169 ? 8.486 -25.694 -4.709 1.00 74.88 169 SER A O 1
ATOM 1372 N N . ASN A 1 170 ? 7.487 -23.786 -4.052 1.00 70.81 170 ASN A N 1
ATOM 1373 C CA . ASN A 1 170 ? 7.512 -23.096 -5.343 1.00 70.81 170 ASN A CA 1
ATOM 1374 C C . ASN A 1 170 ? 8.618 -22.027 -5.429 1.00 70.81 170 ASN A C 1
ATOM 1376 O O . ASN A 1 170 ? 8.610 -21.237 -6.375 1.00 70.81 170 ASN A O 1
ATOM 1380 N N . TRP A 1 171 ? 9.481 -21.936 -4.413 1.00 59.25 171 TRP A N 1
ATOM 1381 C CA . TRP A 1 171 ? 10.588 -20.978 -4.339 1.00 59.25 171 TRP A CA 1
ATOM 1382 C C . TRP A 1 171 ? 11.881 -21.566 -4.898 1.00 59.25 171 TRP A C 1
ATOM 1384 O O . TRP A 1 171 ? 12.072 -22.797 -4.780 1.00 59.25 171 TRP A O 1
#

Radius of gyration: 18.42 Å; chains: 1; bounding box: 44×46×42 Å

Secondary structure (DSSP, 8-state):
----EE-HHHHHHHHHHHHHHHH-HHHHHHHHHHS-TTSHHHHHHHHHHHHHHHHHHHHHHHHHHHH-HHHHHHHHHHHHHHHHHHHHHHHHH-----HHHHHHHHH--HHHHHHT--HHHHHHIIIIIIHHHHHHHH-EEPP--HHHHHHHHHHHHHHHHHHHHHHGGG-

Sequence (171 aa):
MFRNNVSLTRFVLLLSFLTFIFFHYPFFAFVCHNVEYKSLNGILLIISLIIIMLVANAFVYYLIFSLSRYVGKFLLVLTFICNAIAVYFINTYNVIIDESMIGNVLNTNYEESSSYFSIKLIIYLLFLGILPSIYILKVKLTSVPLKKFLVTVALSLVFILALAFANASNW

Foldseek 3Di:
DPPDADALLVVLLVVLVLCCVLQCVLVLVVLPVVFPCVDPLSVVVSVLVSVLSSLVSSLVLLVQCLVPLVRSLVVVLVVQQVRLQVRCCCVVVVDDDDPVNVVCVVPDDPVRVVVPDDPVSVVSCVPRRVVVSVVSVPHHYDHDDPVRSVVSNVVSVVVSVVSVVVCPVVD